Protein AF-A0A1H0V931-F1 (afdb_monomer_lite)

Structure (mmCIF, N/CA/C/O backbone):
data_AF-A0A1H0V931-F1
#
_entry.id   AF-A0A1H0V931-F1
#
loop_
_atom_site.group_PDB
_atom_site.id
_atom_site.type_symbol
_atom_site.label_atom_id
_atom_site.label_alt_id
_atom_site.label_comp_id
_atom_site.label_asym_id
_atom_site.label_entity_id
_atom_site.label_seq_id
_atom_site.pdbx_PDB_ins_code
_atom_site.Cartn_x
_atom_site.Cartn_y
_atom_site.Cartn_z
_atom_site.occupancy
_atom_site.B_iso_or_equiv
_atom_site.auth_seq_id
_atom_site.auth_comp_id
_atom_site.auth_asym_id
_atom_site.auth_atom_id
_atom_site.pdbx_PDB_model_num
ATOM 1 N N . GLN A 1 1 ? -26.414 10.121 5.333 1.00 57.66 1 GLN A N 1
ATOM 2 C CA . GLN A 1 1 ? -27.422 9.254 4.691 1.00 57.66 1 GLN A CA 1
ATOM 3 C C . GLN A 1 1 ? -26.921 8.561 3.426 1.00 57.66 1 GLN A C 1
ATOM 5 O O . GLN A 1 1 ? -27.103 7.358 3.338 1.00 57.66 1 GLN A O 1
ATOM 10 N N . PHE A 1 2 ? -26.209 9.238 2.511 1.00 63.47 2 PHE A N 1
ATOM 11 C CA . PHE A 1 2 ? -25.722 8.637 1.252 1.00 63.47 2 PHE A CA 1
ATOM 12 C C . PHE A 1 2 ? -25.040 7.259 1.392 1.00 63.47 2 PHE A C 1
ATOM 14 O O . PHE A 1 2 ? -25.388 6.331 0.671 1.00 63.47 2 PHE A O 1
ATOM 21 N N . ILE A 1 3 ? -24.127 7.101 2.358 1.00 61.88 3 ILE A N 1
ATOM 22 C CA . ILE A 1 3 ? -23.371 5.850 2.558 1.00 61.88 3 ILE A CA 1
ATOM 23 C C . ILE A 1 3 ? -24.271 4.671 2.961 1.00 61.88 3 ILE A C 1
ATOM 25 O O . ILE A 1 3 ? -24.091 3.564 2.465 1.00 61.88 3 ILE A O 1
ATOM 29 N N . THR A 1 4 ? -25.258 4.899 3.822 1.00 66.75 4 THR A N 1
ATOM 30 C CA . THR A 1 4 ? -26.112 3.821 4.340 1.00 66.75 4 THR A CA 1
ATOM 31 C C . THR A 1 4 ? -27.254 3.493 3.387 1.00 66.75 4 THR A C 1
ATOM 33 O O . THR A 1 4 ? -27.574 2.327 3.199 1.00 66.75 4 THR A O 1
ATOM 36 N N . GLU A 1 5 ? -27.834 4.508 2.747 1.00 69.12 5 GLU A N 1
ATOM 37 C CA . GLU A 1 5 ? -29.047 4.348 1.937 1.00 69.12 5 GLU A CA 1
ATOM 38 C C . GLU A 1 5 ? -28.761 4.071 0.458 1.00 69.12 5 GLU A C 1
ATOM 40 O O . GLU A 1 5 ? -29.466 3.275 -0.147 1.00 69.12 5 GLU A O 1
ATOM 45 N N . ASN A 1 6 ? -27.726 4.680 -0.132 1.00 71.38 6 ASN A N 1
ATOM 46 C CA . ASN A 1 6 ? -27.446 4.517 -1.567 1.00 71.38 6 ASN A CA 1
ATOM 47 C C . ASN A 1 6 ? -26.373 3.463 -1.855 1.00 71.38 6 ASN A C 1
ATOM 49 O O . ASN A 1 6 ? -26.396 2.838 -2.908 1.00 71.38 6 ASN A O 1
ATOM 53 N N . LEU A 1 7 ? -25.427 3.265 -0.933 1.00 76.94 7 LEU A N 1
ATOM 54 C CA . LEU A 1 7 ? -24.326 2.309 -1.102 1.00 76.94 7 LEU A CA 1
ATOM 55 C C . LEU A 1 7 ? -24.535 1.008 -0.311 1.00 76.94 7 LEU A C 1
ATOM 57 O O . LEU A 1 7 ? -23.702 0.110 -0.400 1.00 76.94 7 LEU A O 1
ATOM 61 N N . GLY A 1 8 ? -25.616 0.906 0.476 1.00 82.94 8 GLY A N 1
ATOM 62 C CA . GLY A 1 8 ? -25.904 -0.264 1.315 1.00 82.94 8 GLY A CA 1
ATOM 63 C C . GLY A 1 8 ? -24.824 -0.551 2.364 1.00 82.94 8 GLY A C 1
ATOM 64 O O . GLY A 1 8 ? -24.672 -1.691 2.798 1.00 82.94 8 GLY A O 1
ATOM 65 N N . ALA A 1 9 ? -24.036 0.459 2.744 1.00 74.19 9 ALA A N 1
ATOM 66 C CA . ALA A 1 9 ? -22.872 0.285 3.599 1.00 74.19 9 ALA A CA 1
ATOM 67 C C . ALA A 1 9 ? -23.155 0.728 5.041 1.00 74.19 9 ALA A C 1
ATOM 69 O O . ALA A 1 9 ? -23.614 1.842 5.312 1.00 74.19 9 ALA A O 1
ATOM 70 N N . THR A 1 10 ? -22.813 -0.135 5.995 1.00 75.88 10 THR A N 1
ATOM 71 C CA . THR A 1 10 ? -22.913 0.171 7.426 1.00 75.88 10 THR A CA 1
ATOM 72 C C . THR A 1 10 ? -21.662 0.908 7.884 1.00 75.88 10 THR A C 1
ATOM 74 O O . THR A 1 10 ? -20.555 0.377 7.808 1.00 75.88 10 THR A O 1
ATOM 77 N N . LEU A 1 11 ? -21.829 2.135 8.385 1.00 71.75 11 LEU A N 1
ATOM 78 C CA . LEU A 1 11 ? -20.720 2.906 8.937 1.00 71.75 11 LEU A CA 1
ATOM 79 C C . LEU A 1 11 ? -20.384 2.386 10.338 1.00 71.75 11 LEU A C 1
ATOM 81 O O . LEU A 1 11 ? -21.169 2.543 11.273 1.00 71.75 11 LEU A O 1
ATOM 85 N N . ILE A 1 12 ? -19.208 1.784 10.479 1.00 75.69 12 ILE A N 1
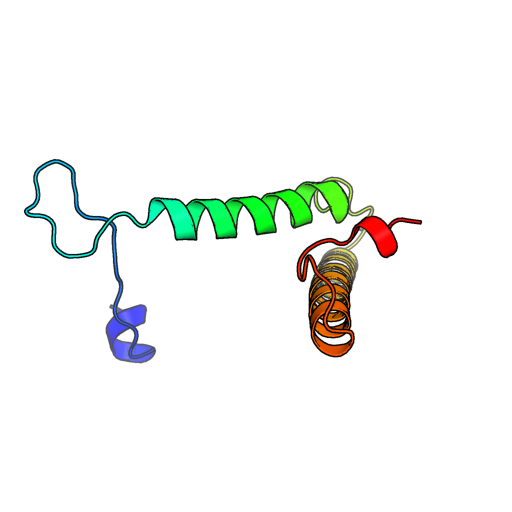ATOM 86 C CA . ILE A 1 12 ? -18.700 1.301 11.762 1.00 75.69 12 ILE A CA 1
ATOM 87 C C . ILE A 1 12 ? -17.705 2.329 12.302 1.00 75.69 12 ILE A C 1
ATOM 89 O O . ILE A 1 12 ? -16.841 2.807 11.567 1.00 75.69 12 ILE A O 1
ATOM 93 N N . ARG A 1 13 ? -17.832 2.680 13.585 1.00 76.69 13 ARG A N 1
ATOM 94 C CA . ARG A 1 13 ? -16.916 3.597 14.271 1.00 76.69 13 ARG A CA 1
ATOM 95 C C . ARG A 1 13 ? -16.325 2.942 15.524 1.00 76.69 13 ARG A C 1
ATOM 97 O O . ARG A 1 13 ? -16.983 2.078 16.102 1.00 76.69 13 ARG A O 1
ATOM 104 N N . PRO A 1 14 ? -15.137 3.378 15.974 1.00 71.44 14 PRO A N 1
ATOM 105 C CA . PRO A 1 14 ? -14.613 2.982 17.272 1.00 71.44 14 PRO A CA 1
ATOM 106 C C . PRO A 1 14 ? -15.556 3.387 18.402 1.00 71.44 14 PRO A C 1
ATOM 108 O O . PRO A 1 14 ? -16.155 4.466 18.361 1.00 71.44 14 PRO A O 1
ATOM 111 N N . ASP A 1 15 ? -15.647 2.527 19.414 1.00 76.44 15 ASP A N 1
ATOM 112 C CA . ASP A 1 15 ? -16.402 2.826 20.627 1.00 76.44 15 ASP A CA 1
ATOM 113 C C . ASP A 1 15 ? -15.775 4.035 21.334 1.00 76.44 15 ASP A C 1
ATOM 115 O O . ASP A 1 15 ? -14.549 4.131 21.479 1.00 76.44 15 ASP A O 1
ATOM 119 N N . ARG A 1 16 ? -16.608 4.983 21.770 1.00 70.06 16 ARG A N 1
ATOM 120 C CA . ARG A 1 16 ? -16.133 6.122 22.561 1.00 70.06 16 ARG A CA 1
ATOM 121 C C . ARG A 1 16 ? -15.701 5.633 23.949 1.00 70.06 16 ARG A C 1
ATOM 123 O O . ARG A 1 16 ? -16.244 4.661 24.459 1.00 70.06 16 ARG A O 1
ATOM 130 N N . LYS A 1 17 ? -14.761 6.337 24.594 1.00 71.69 17 LYS A N 1
ATOM 131 C CA . LYS A 1 17 ? -14.252 5.999 25.944 1.00 71.69 17 LYS A CA 1
ATOM 132 C C . LYS A 1 17 ? -15.368 5.816 26.990 1.00 71.69 17 LYS A C 1
ATOM 134 O O . LYS A 1 17 ? -15.197 5.058 27.938 1.00 71.69 17 LYS A O 1
ATOM 139 N N . ASP A 1 18 ? -16.494 6.493 26.780 1.00 80.25 18 ASP A N 1
ATOM 140 C CA . ASP A 1 18 ? -17.646 6.562 27.681 1.00 80.25 18 ASP A CA 1
ATOM 141 C C . ASP A 1 18 ? -18.783 5.597 27.256 1.00 80.25 18 ASP A C 1
ATOM 143 O O . ASP A 1 18 ? -19.831 5.547 27.896 1.00 80.25 18 ASP A O 1
ATOM 147 N N . GLU A 1 19 ? -18.603 4.840 26.165 1.00 78.75 19 GLU A N 1
ATOM 148 C CA . GLU A 1 19 ? -19.579 3.889 25.619 1.00 78.75 19 GLU A CA 1
ATOM 149 C C . GLU A 1 19 ? -19.249 2.443 26.018 1.00 78.75 19 GLU A C 1
ATOM 151 O O . GLU A 1 19 ? -18.095 2.053 26.202 1.00 78.75 19 GLU A O 1
ATOM 156 N N . LYS A 1 20 ? -20.288 1.608 26.130 1.00 74.12 20 LYS A N 1
ATOM 157 C CA . LYS A 1 20 ? -20.125 0.175 26.389 1.00 74.12 20 LYS A CA 1
ATOM 158 C C . LYS A 1 20 ? -19.473 -0.486 25.170 1.00 74.12 20 LYS A C 1
ATOM 160 O O . LYS A 1 20 ? -19.983 -0.349 24.062 1.00 74.12 20 LYS A O 1
ATOM 165 N N . HIS A 1 21 ? -18.38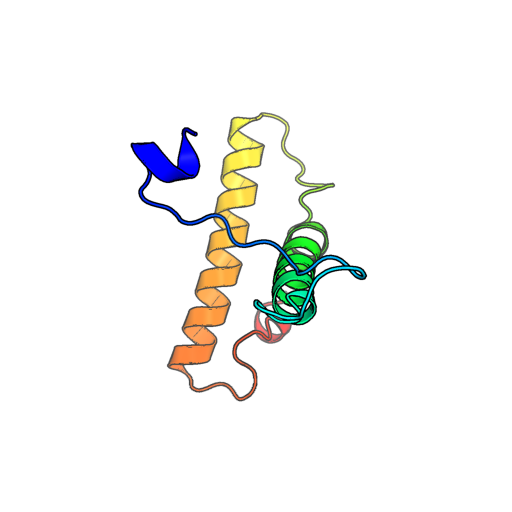3 -1.218 25.391 1.00 69.38 21 HIS A N 1
ATOM 166 C CA . HIS A 1 21 ? -17.597 -1.844 24.327 1.00 69.38 21 HIS A CA 1
ATOM 167 C C . HIS A 1 21 ? -18.461 -2.770 23.454 1.00 69.38 21 HIS A C 1
ATOM 169 O O . HIS A 1 21 ? -19.090 -3.698 23.970 1.00 69.38 21 HIS A O 1
ATOM 175 N N . ARG A 1 22 ? -18.518 -2.501 22.146 1.00 68.69 22 ARG A N 1
ATOM 176 C CA . ARG A 1 22 ? -19.412 -3.169 21.190 1.00 68.69 22 ARG A CA 1
ATOM 177 C C . ARG A 1 22 ? -18.714 -3.539 19.885 1.00 68.69 22 ARG A C 1
ATOM 179 O O . ARG A 1 22 ? -19.018 -4.596 19.340 1.00 68.69 22 ARG A O 1
ATOM 186 N N . PHE A 1 23 ? -17.791 -2.710 19.399 1.00 65.94 23 PHE A N 1
ATOM 187 C CA . PHE A 1 23 ? -17.132 -2.902 18.102 1.00 65.94 23 PHE A CA 1
ATOM 188 C C . PHE A 1 23 ? -15.622 -3.147 18.187 1.00 65.94 23 PHE A C 1
ATOM 190 O O . PHE A 1 23 ? -15.011 -3.490 17.175 1.00 65.94 23 PHE A O 1
ATOM 197 N N . GLY A 1 24 ? -15.013 -3.049 19.372 1.00 69.06 24 GLY A N 1
ATOM 198 C CA . GLY A 1 24 ? -13.600 -3.394 19.536 1.00 69.06 24 GLY A CA 1
ATOM 199 C C . GLY A 1 24 ? -12.631 -2.244 19.245 1.00 69.06 24 GLY A C 1
ATOM 200 O O . GLY A 1 24 ? -13.017 -1.113 18.944 1.00 69.06 24 GLY A O 1
ATOM 201 N N . ASN A 1 25 ? -11.330 -2.536 19.343 1.00 68.06 25 ASN A N 1
ATOM 202 C CA . ASN A 1 25 ? -10.264 -1.588 19.022 1.00 68.06 25 ASN A CA 1
ATOM 203 C C . ASN A 1 25 ? -9.907 -1.642 17.524 1.00 68.06 25 ASN A C 1
ATOM 205 O O . ASN A 1 25 ? -9.223 -2.558 17.071 1.00 68.06 25 ASN A O 1
ATOM 209 N N . PHE A 1 26 ? -10.295 -0.613 16.767 1.00 70.94 26 PHE A N 1
ATOM 210 C CA . PHE A 1 2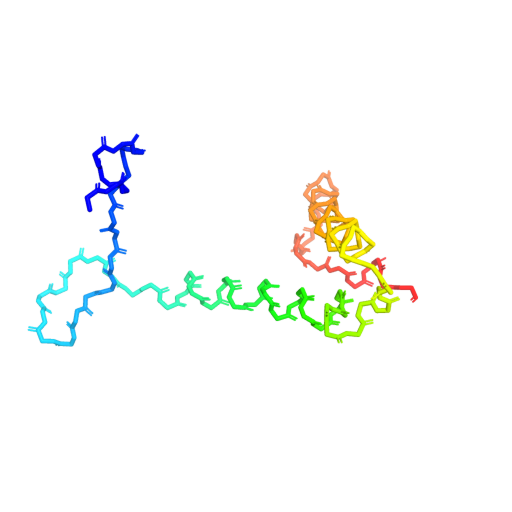6 ? -9.916 -0.444 15.353 1.00 70.94 26 PHE A CA 1
ATOM 211 C C . PHE A 1 26 ? -8.456 -0.024 15.139 1.00 70.94 26 PHE A C 1
ATOM 213 O O . PHE A 1 26 ? -8.021 0.118 13.996 1.00 70.94 26 PHE A O 1
ATOM 220 N N . GLY A 1 27 ? -7.690 0.172 16.214 1.00 71.56 27 GLY A N 1
ATOM 221 C CA . GLY A 1 27 ? -6.303 0.623 16.177 1.00 71.56 27 GLY A CA 1
ATOM 222 C C . GLY A 1 27 ? -5.422 -0.212 15.252 1.00 71.56 27 GLY A C 1
ATOM 223 O O . GLY A 1 27 ? -4.679 0.361 14.469 1.00 71.56 27 GLY 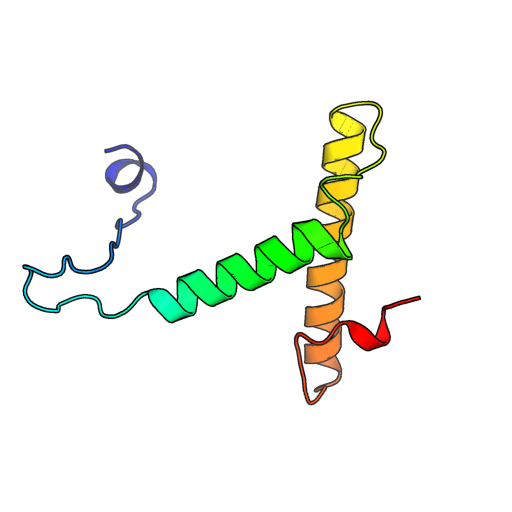A O 1
ATOM 224 N N . GLY A 1 28 ? -5.565 -1.542 15.243 1.00 73.19 28 GLY A N 1
ATOM 225 C CA . GLY A 1 28 ? -4.772 -2.410 14.360 1.00 73.19 28 GLY A CA 1
ATOM 226 C C . GLY A 1 28 ? -5.056 -2.202 12.867 1.00 73.19 28 GLY A C 1
ATOM 227 O O . GLY A 1 28 ? -4.130 -2.151 12.060 1.00 73.19 28 GLY A O 1
ATOM 228 N N . ILE A 1 29 ? -6.326 -2.018 12.493 1.00 68.94 29 ILE A N 1
ATOM 229 C CA . ILE A 1 29 ? -6.727 -1.735 11.104 1.00 68.94 29 ILE A CA 1
ATOM 230 C C . ILE A 1 29 ? -6.247 -0.343 10.699 1.00 68.94 29 ILE A C 1
ATOM 232 O O . ILE A 1 29 ? -5.688 -0.169 9.619 1.00 68.94 29 ILE A O 1
ATOM 236 N N . ARG A 1 30 ? -6.419 0.639 11.588 1.00 70.12 30 ARG A N 1
ATOM 237 C CA . ARG A 1 30 ? -5.934 2.002 11.380 1.00 70.12 30 ARG A CA 1
ATOM 238 C C . ARG A 1 30 ? -4.422 2.025 11.170 1.00 70.12 30 ARG A C 1
ATOM 240 O O . ARG A 1 30 ? -3.968 2.616 10.201 1.00 70.12 30 ARG A O 1
ATOM 247 N N . GLN A 1 31 ? -3.666 1.333 12.014 1.00 74.06 31 GLN A N 1
ATOM 248 C CA . GLN A 1 31 ? -2.212 1.256 11.920 1.00 74.06 31 GLN A CA 1
ATOM 249 C C . GLN A 1 31 ? -1.760 0.553 10.639 1.00 74.06 31 GLN A C 1
ATOM 251 O O . GLN A 1 31 ? -0.776 0.949 10.021 1.00 74.06 31 GLN A O 1
ATOM 256 N N . TRP A 1 32 ? -2.497 -0.471 10.203 1.00 70.44 32 TRP A N 1
ATOM 257 C CA . TRP A 1 32 ? -2.225 -1.123 8.930 1.00 70.44 32 TRP A CA 1
ATOM 258 C C . TRP A 1 32 ? -2.465 -0.181 7.740 1.00 70.44 32 TRP A C 1
ATOM 260 O O . TRP A 1 32 ? -1.621 -0.104 6.849 1.00 70.44 32 TRP A O 1
ATOM 270 N N . ILE A 1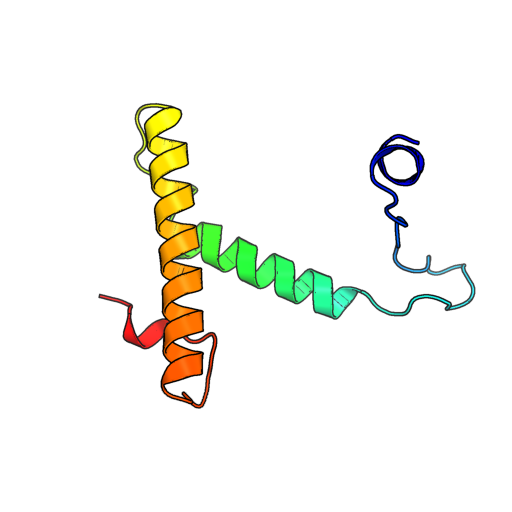 33 ? -3.565 0.577 7.748 1.00 65.69 33 ILE A N 1
ATOM 271 C CA . ILE A 1 33 ? -3.860 1.596 6.730 1.00 65.69 33 ILE A CA 1
ATOM 272 C C . ILE A 1 33 ? -2.795 2.700 6.743 1.00 65.69 33 ILE A C 1
ATOM 274 O O . ILE A 1 33 ? -2.276 3.054 5.687 1.00 65.69 33 ILE A O 1
ATOM 278 N N . GLU A 1 34 ? -2.429 3.210 7.919 1.00 73.06 34 GLU A N 1
ATOM 279 C CA . GLU A 1 34 ? -1.375 4.216 8.086 1.00 73.06 34 GLU A CA 1
ATOM 280 C C . GLU A 1 34 ? -0.027 3.699 7.569 1.00 73.06 34 GLU A C 1
ATOM 282 O O . GLU A 1 34 ? 0.628 4.411 6.822 1.00 73.06 34 GLU A O 1
ATOM 287 N N . SER A 1 35 ? 0.345 2.444 7.845 1.00 74.19 35 SER A N 1
ATOM 288 C CA . SER A 1 35 ? 1.569 1.818 7.319 1.00 74.19 35 SER A CA 1
ATOM 289 C C . SER A 1 35 ? 1.572 1.697 5.792 1.00 74.19 35 SER A C 1
ATOM 291 O O . SER A 1 35 ? 2.609 1.911 5.159 1.00 74.19 35 SER A O 1
ATOM 293 N N . VAL A 1 36 ? 0.421 1.393 5.181 1.00 69.75 36 VAL A N 1
ATOM 294 C CA . VAL A 1 36 ? 0.282 1.420 3.719 1.00 69.75 36 VAL A CA 1
ATOM 295 C C . VAL A 1 36 ? 0.473 2.849 3.220 1.00 69.75 36 VAL A C 1
ATOM 297 O O . VAL A 1 36 ? 1.343 3.073 2.388 1.00 69.75 36 VAL A O 1
ATOM 300 N N . PHE A 1 37 ? -0.261 3.827 3.755 1.00 65.12 37 PHE A N 1
ATOM 301 C CA . PHE A 1 37 ? -0.142 5.230 3.343 1.00 65.12 37 PHE A CA 1
ATOM 302 C C . PHE A 1 37 ? 1.257 5.814 3.545 1.00 65.12 37 PHE A C 1
ATOM 304 O O . PHE A 1 37 ? 1.699 6.600 2.712 1.00 65.12 37 PHE A O 1
ATOM 311 N N . ASP A 1 38 ? 1.958 5.426 4.603 1.00 70.19 38 ASP A N 1
ATOM 312 C CA . ASP A 1 38 ? 3.327 5.855 4.879 1.00 70.19 38 ASP A CA 1
ATOM 313 C C . ASP A 1 38 ? 4.303 5.286 3.837 1.00 70.19 38 ASP A C 1
ATOM 315 O O . ASP A 1 38 ? 5.100 6.018 3.254 1.00 70.19 38 ASP A O 1
ATOM 319 N N . THR A 1 39 ? 4.127 4.013 3.465 1.00 65.19 39 THR A N 1
ATOM 320 C CA . THR A 1 39 ? 4.848 3.383 2.344 1.00 65.19 39 THR A CA 1
ATOM 321 C C . THR A 1 39 ? 4.566 4.110 1.021 1.00 65.19 39 THR A C 1
ATOM 323 O O . THR A 1 39 ? 5.479 4.373 0.238 1.00 65.19 39 THR A O 1
ATOM 326 N N . LEU A 1 40 ? 3.309 4.502 0.777 1.00 65.31 40 LEU A N 1
ATOM 327 C CA . LEU A 1 40 ? 2.926 5.265 -0.415 1.00 65.31 40 LEU A CA 1
ATOM 328 C C . LEU A 1 40 ? 3.522 6.685 -0.422 1.00 65.31 40 LEU A C 1
ATOM 330 O O . LEU A 1 40 ? 3.880 7.207 -1.471 1.00 65.31 40 LEU A O 1
ATOM 334 N N . LYS A 1 41 ? 3.622 7.361 0.720 1.00 66.19 41 LYS A N 1
ATOM 335 C CA . LYS A 1 41 ? 4.199 8.712 0.765 1.00 66.19 41 LYS A CA 1
ATOM 336 C C . LYS A 1 41 ? 5.721 8.677 0.646 1.00 66.19 41 LYS A C 1
ATOM 338 O O . LYS A 1 41 ? 6.265 9.427 -0.163 1.00 66.19 41 LYS A O 1
ATOM 343 N N . GLY A 1 42 ? 6.367 7.769 1.379 1.00 67.19 42 GLY A N 1
ATOM 344 C CA . GLY A 1 42 ? 7.816 7.575 1.403 1.00 67.19 42 GLY A CA 1
ATOM 345 C C . GLY A 1 42 ? 8.356 6.893 0.145 1.00 67.19 42 GLY A C 1
ATOM 346 O O . GLY A 1 42 ? 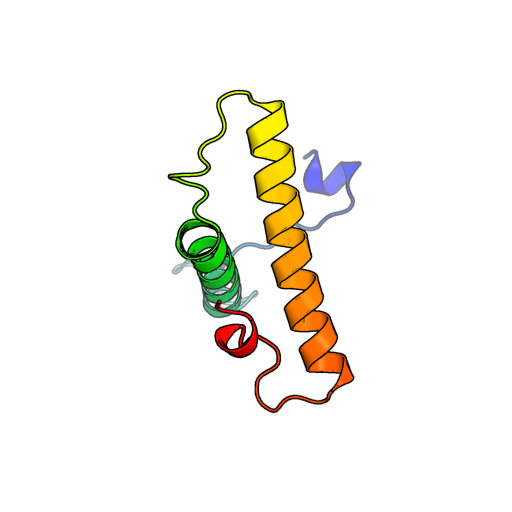8.877 7.564 -0.745 1.00 67.19 42 GLY A O 1
ATOM 347 N N . GLN A 1 43 ? 8.211 5.564 0.042 1.00 59.53 43 GLN A N 1
ATOM 348 C CA . GLN A 1 43 ? 8.791 4.769 -1.057 1.00 59.53 43 GLN A CA 1
ATOM 349 C C . GLN A 1 43 ? 8.267 5.182 -2.433 1.00 59.53 43 GLN A C 1
ATOM 351 O O . GLN A 1 43 ? 8.993 5.134 -3.421 1.00 59.53 43 GLN A O 1
ATOM 356 N N . LEU A 1 44 ? 7.004 5.603 -2.513 1.00 57.53 44 LEU A N 1
ATOM 357 C CA . LEU A 1 44 ? 6.386 5.988 -3.782 1.00 57.53 44 LEU A CA 1
ATOM 358 C C . LEU A 1 44 ? 6.470 7.499 -4.050 1.00 57.53 44 LEU A C 1
ATOM 360 O O . LEU A 1 44 ? 5.975 7.974 -5.077 1.00 57.53 44 LEU A O 1
ATOM 364 N N . THR A 1 45 ? 7.156 8.225 -3.161 1.00 62.41 45 THR A N 1
ATOM 365 C CA . THR A 1 45 ? 7.557 9.628 -3.302 1.00 62.41 45 THR A CA 1
ATOM 366 C C . THR A 1 45 ? 6.416 10.507 -3.797 1.00 62.41 45 THR A C 1
ATOM 368 O O . THR A 1 45 ? 6.582 11.337 -4.689 1.00 62.41 45 THR A O 1
ATOM 371 N N . LEU A 1 46 ? 5.215 10.307 -3.252 1.00 61.44 46 LEU A N 1
ATOM 372 C CA . LEU A 1 46 ? 4.045 11.081 -3.659 1.00 61.44 46 LEU A CA 1
ATOM 373 C C . LEU A 1 46 ? 4.216 12.568 -3.345 1.00 61.44 46 LEU A C 1
ATOM 375 O O . LEU A 1 46 ? 3.634 13.392 -4.029 1.00 61.44 46 LEU A O 1
ATOM 379 N N . GLU A 1 47 ? 5.058 12.923 -2.380 1.00 61.62 47 GLU A N 1
ATOM 380 C CA . GLU A 1 47 ? 5.380 14.318 -2.064 1.00 61.62 47 GLU A CA 1
ATOM 381 C C . GLU A 1 47 ? 6.432 14.915 -3.013 1.00 61.62 47 GLU A C 1
ATOM 383 O O . GLU A 1 47 ? 6.466 16.124 -3.220 1.00 61.62 47 GLU A O 1
ATOM 388 N N . GLN A 1 48 ? 7.241 14.075 -3.670 1.00 64.31 48 GLN A N 1
ATOM 389 C CA . GLN A 1 48 ? 8.206 14.483 -4.701 1.00 64.31 48 GLN A CA 1
ATOM 390 C C . GLN A 1 48 ? 7.894 13.767 -6.020 1.00 64.31 48 GLN A C 1
ATOM 392 O O . GLN A 1 48 ? 8.774 13.284 -6.731 1.00 64.31 48 GLN A O 1
ATOM 397 N N . HIS A 1 49 ? 6.606 13.695 -6.373 1.00 65.56 49 HIS A N 1
ATOM 398 C CA . HIS A 1 49 ? 6.125 12.911 -7.513 1.00 65.56 49 HIS A CA 1
ATOM 399 C C . HIS A 1 49 ? 6.691 13.398 -8.867 1.00 65.56 49 HIS A C 1
ATOM 401 O O . HIS A 1 49 ? 6.495 12.729 -9.884 1.00 65.56 49 HIS A O 1
ATOM 407 N N . GLY A 1 50 ? 7.351 14.567 -8.911 1.00 66.88 50 GLY A N 1
ATOM 408 C CA . GLY A 1 50 ? 8.027 15.120 -10.098 1.00 66.88 50 GLY A CA 1
ATOM 409 C C . GLY A 1 50 ? 7.079 15.416 -11.266 1.00 66.88 50 GLY A C 1
ATOM 410 O O . GLY A 1 50 ? 7.482 15.535 -12.423 1.00 66.88 50 GLY A O 1
ATOM 411 N N . GLY A 1 51 ? 5.785 15.476 -10.970 1.00 69.44 51 GLY A N 1
ATOM 412 C CA . GLY A 1 51 ? 4.707 15.573 -11.942 1.00 69.44 51 GLY A CA 1
ATOM 413 C C . GLY A 1 51 ? 4.429 17.030 -12.247 1.00 69.44 51 GLY A C 1
ATOM 414 O O . GLY A 1 51 ? 4.008 17.768 -11.368 1.00 69.44 51 GLY A O 1
ATOM 415 N N . ARG A 1 52 ? 4.659 17.432 -13.496 1.00 74.75 52 ARG A N 1
ATOM 416 C CA . ARG A 1 52 ? 4.422 18.804 -13.968 1.00 74.75 52 ARG A CA 1
ATOM 417 C C . ARG A 1 52 ? 2.972 19.049 -14.419 1.00 74.75 52 ARG A C 1
ATOM 419 O O . ARG A 1 52 ? 2.629 20.172 -14.760 1.00 74.75 52 ARG A O 1
ATOM 426 N N . THR A 1 53 ? 2.131 18.007 -14.429 1.00 81.75 53 THR A N 1
ATOM 427 C CA . THR A 1 53 ? 0.708 18.048 -14.816 1.00 81.75 53 THR A CA 1
ATOM 428 C C . THR A 1 53 ? -0.120 17.087 -13.957 1.00 81.75 53 THR A C 1
ATOM 430 O O . THR A 1 53 ? 0.384 16.032 -13.567 1.00 81.75 53 THR A O 1
ATOM 433 N N . LEU A 1 54 ? -1.400 17.405 -13.711 1.00 77.25 54 LEU A N 1
ATOM 434 C CA . LEU A 1 54 ? -2.327 16.573 -12.920 1.00 77.25 54 LEU A CA 1
ATOM 435 C C . LEU A 1 54 ? -2.426 15.133 -13.445 1.00 77.25 54 LEU A C 1
ATOM 437 O O . LEU A 1 54 ? -2.265 14.185 -12.683 1.00 77.25 54 LEU A O 1
ATOM 441 N N . ALA A 1 55 ? -2.599 14.958 -14.759 1.00 82.00 55 ALA A N 1
ATOM 442 C CA . ALA A 1 55 ? -2.621 13.637 -15.392 1.00 82.00 55 ALA A CA 1
ATOM 443 C C . ALA A 1 55 ? -1.327 12.845 -15.131 1.00 82.00 55 ALA A C 1
ATOM 445 O O . ALA A 1 55 ? -1.365 11.653 -14.828 1.00 82.00 55 ALA A O 1
ATOM 446 N N . GLY A 1 56 ? -0.175 13.522 -15.176 1.00 77.75 56 GLY A N 1
ATOM 447 C CA . GLY A 1 56 ? 1.115 12.918 -14.866 1.00 77.75 56 GLY A CA 1
ATOM 448 C C . GLY A 1 56 ? 1.270 12.532 -13.394 1.00 77.75 56 GLY A C 1
ATOM 449 O O . GLY A 1 56 ? 2.013 11.596 -13.097 1.00 77.75 56 GLY A O 1
ATOM 450 N N . VAL A 1 57 ? 0.602 13.226 -12.471 1.00 79.06 57 VAL A N 1
ATOM 451 C CA . VAL A 1 57 ? 0.541 12.825 -11.059 1.00 79.06 57 VAL A CA 1
ATOM 452 C C . VAL A 1 57 ? -0.294 11.558 -10.922 1.00 79.06 57 VAL A C 1
ATOM 454 O O . VAL A 1 57 ? 0.211 10.570 -10.396 1.00 79.06 57 VAL A O 1
ATOM 457 N N . TYR A 1 58 ? -1.511 11.536 -11.478 1.00 80.38 58 TYR A N 1
ATOM 458 C CA . TYR A 1 58 ? -2.392 10.364 -11.420 1.00 80.38 58 TYR A CA 1
ATOM 459 C C . TYR A 1 58 ? -1.737 9.103 -11.982 1.00 80.38 58 TYR A C 1
ATOM 461 O O . TYR A 1 58 ? -1.734 8.073 -11.313 1.00 80.38 58 TYR A O 1
ATOM 469 N N . ALA A 1 59 ? -1.122 9.190 -13.164 1.00 81.44 59 ALA A N 1
ATOM 470 C CA . ALA A 1 59 ? -0.449 8.051 -13.784 1.00 81.44 59 ALA A CA 1
ATOM 471 C C . ALA A 1 59 ? 0.680 7.495 -12.899 1.00 81.44 59 ALA A C 1
ATOM 473 O O . ALA A 1 59 ? 0.815 6.285 -12.731 1.00 81.44 59 ALA A O 1
ATOM 474 N N . ARG A 1 60 ? 1.462 8.384 -12.278 1.00 76.19 60 ARG A N 1
ATOM 475 C CA . ARG A 1 60 ? 2.568 8.017 -11.388 1.00 76.19 60 ARG A CA 1
ATOM 476 C C . ARG A 1 60 ? 2.096 7.439 -10.057 1.00 76.19 60 ARG A C 1
ATOM 478 O O . ARG A 1 60 ? 2.749 6.539 -9.544 1.00 76.19 60 ARG A O 1
ATOM 485 N N . VAL A 1 61 ? 0.996 7.939 -9.495 1.00 76.75 61 VAL A N 1
ATOM 486 C CA . VAL A 1 61 ? 0.379 7.367 -8.286 1.00 76.75 61 VAL A CA 1
ATOM 487 C C . VAL A 1 61 ? -0.166 5.974 -8.592 1.00 76.75 61 VAL A C 1
ATOM 489 O O . VAL A 1 61 ? 0.131 5.023 -7.873 1.00 76.75 61 VAL A O 1
ATOM 492 N N . ALA A 1 62 ? -0.913 5.838 -9.690 1.00 81.31 62 ALA A N 1
ATOM 493 C CA . ALA A 1 62 ? -1.516 4.578 -10.101 1.00 81.31 62 ALA A CA 1
ATOM 494 C C . ALA A 1 62 ? -0.455 3.504 -10.377 1.00 81.31 62 ALA A C 1
ATOM 496 O O . ALA A 1 62 ? -0.537 2.418 -9.813 1.00 81.31 62 ALA A O 1
ATOM 497 N N . ALA A 1 63 ? 0.578 3.812 -11.170 1.00 80.56 63 ALA A N 1
ATOM 498 C CA . ALA A 1 63 ? 1.657 2.868 -11.481 1.00 80.56 63 ALA A CA 1
ATOM 499 C C . ALA A 1 63 ? 2.352 2.336 -10.219 1.00 80.56 63 ALA A C 1
ATOM 501 O O . ALA A 1 63 ? 2.666 1.154 -10.113 1.00 80.56 63 ALA A O 1
ATOM 502 N N . ARG A 1 64 ? 2.541 3.208 -9.231 1.00 77.31 64 ARG A N 1
ATOM 503 C CA . ARG A 1 64 ? 3.173 2.887 -7.955 1.00 77.31 64 ARG A CA 1
ATOM 504 C C . ARG A 1 64 ? 2.290 2.012 -7.059 1.00 77.31 64 ARG A C 1
ATOM 506 O O . ARG A 1 64 ? 2.776 1.037 -6.490 1.00 77.31 64 ARG A O 1
ATOM 513 N N . LEU A 1 65 ? 0.987 2.290 -7.006 1.00 78.69 65 LEU A N 1
ATOM 514 C CA . LEU A 1 65 ? 0.008 1.409 -6.357 1.00 78.69 65 LEU A CA 1
ATOM 515 C C . LEU A 1 65 ? -0.043 0.025 -7.018 1.00 78.69 65 LEU A C 1
ATOM 517 O O . LEU A 1 65 ? -0.071 -0.988 -6.319 1.00 78.69 65 LEU A O 1
ATOM 521 N N . PHE A 1 66 ? -0.010 -0.028 -8.352 1.00 82.69 66 PHE A N 1
ATOM 522 C CA . PHE A 1 66 ? 0.034 -1.287 -9.094 1.00 82.69 66 PHE A CA 1
ATOM 523 C C . PHE A 1 66 ? 1.321 -2.070 -8.830 1.00 82.69 66 PHE A C 1
ATOM 525 O O . PHE A 1 66 ? 1.247 -3.277 -8.625 1.00 82.69 66 PHE A O 1
ATOM 532 N N . ALA A 1 67 ? 2.476 -1.404 -8.766 1.00 81.50 67 ALA A N 1
ATOM 533 C CA . ALA A 1 67 ? 3.747 -2.048 -8.440 1.00 81.50 67 ALA A CA 1
ATOM 534 C C . ALA A 1 67 ? 3.730 -2.680 -7.036 1.00 81.50 67 ALA A C 1
ATOM 536 O O . ALA A 1 67 ? 4.115 -3.838 -6.881 1.00 81.50 67 ALA A O 1
ATOM 537 N N . LEU A 1 68 ? 3.201 -1.970 -6.029 1.00 78.88 68 LEU A N 1
ATOM 538 C CA . LEU A 1 68 ? 3.009 -2.509 -4.677 1.00 78.88 68 LEU A CA 1
ATOM 539 C C . LEU A 1 68 ? 2.103 -3.750 -4.686 1.00 78.88 68 LEU A C 1
ATOM 541 O O . LEU A 1 68 ? 2.445 -4.778 -4.100 1.00 78.88 68 LEU A O 1
ATOM 545 N N . ALA A 1 69 ? 0.950 -3.661 -5.355 1.00 83.25 69 ALA A N 1
ATOM 546 C CA . ALA A 1 69 ? 0.006 -4.770 -5.444 1.00 83.25 69 ALA A CA 1
ATOM 547 C C . ALA A 1 69 ? 0.619 -5.986 -6.159 1.00 83.25 69 ALA A C 1
ATOM 549 O O . ALA A 1 69 ? 0.467 -7.112 -5.685 1.00 83.25 69 ALA A O 1
ATOM 550 N N . ALA A 1 70 ? 1.356 -5.759 -7.249 1.00 85.19 70 ALA A N 1
ATOM 551 C CA . ALA A 1 70 ? 2.041 -6.799 -8.006 1.00 85.19 70 ALA A CA 1
ATOM 552 C C . ALA A 1 70 ? 3.146 -7.479 -7.185 1.00 85.19 70 ALA A C 1
ATOM 554 O O . ALA A 1 70 ? 3.209 -8.705 -7.172 1.00 85.19 70 ALA A O 1
ATOM 555 N N . GLY A 1 71 ? 3.964 -6.717 -6.449 1.00 83.50 71 GLY A N 1
ATOM 556 C CA . GLY A 1 71 ? 5.010 -7.272 -5.581 1.00 83.50 71 GLY A CA 1
ATOM 557 C C . GLY A 1 71 ? 4.436 -8.122 -4.445 1.00 83.50 71 GLY A C 1
ATOM 558 O O . GLY A 1 71 ? 4.915 -9.225 -4.184 1.00 83.50 71 GLY A O 1
ATOM 559 N N . ILE A 1 72 ? 3.346 -7.668 -3.816 1.00 82.69 72 ILE A N 1
ATOM 560 C CA . ILE A 1 72 ? 2.635 -8.465 -2.806 1.00 82.69 72 ILE A CA 1
ATOM 561 C C . ILE A 1 72 ? 2.055 -9.736 -3.435 1.00 82.69 72 ILE A C 1
ATOM 563 O O . ILE A 1 72 ? 2.215 -10.820 -2.876 1.00 82.69 72 ILE A O 1
ATOM 567 N N . TRP A 1 73 ? 1.396 -9.627 -4.590 1.00 86.19 73 TRP A N 1
ATOM 568 C CA . TRP A 1 73 ? 0.822 -10.778 -5.288 1.00 86.19 73 TRP A CA 1
ATOM 569 C C . TRP A 1 73 ? 1.888 -11.802 -5.694 1.00 86.19 73 TRP A C 1
ATOM 571 O O . TRP A 1 73 ? 1.709 -12.998 -5.467 1.00 86.19 73 TRP A O 1
ATOM 581 N N . HIS A 1 74 ? 3.033 -11.344 -6.198 1.00 85.00 74 HIS A N 1
ATOM 582 C CA . HIS A 1 74 ? 4.160 -12.211 -6.525 1.00 85.00 74 HIS A CA 1
ATOM 583 C C . HIS A 1 74 ? 4.684 -12.942 -5.285 1.00 85.00 74 HIS A C 1
ATOM 585 O O . HIS A 1 74 ? 4.829 -14.162 -5.306 1.00 85.00 74 HIS A O 1
ATOM 591 N N . ASN A 1 75 ? 4.871 -12.229 -4.170 1.00 86.06 75 ASN A N 1
ATOM 592 C CA . ASN A 1 75 ? 5.295 -12.825 -2.902 1.00 86.06 75 ASN A CA 1
ATOM 593 C C . ASN A 1 75 ? 4.310 -13.887 -2.377 1.00 86.06 75 ASN A C 1
ATOM 595 O O . ASN A 1 75 ? 4.716 -14.835 -1.702 1.00 86.06 75 ASN A O 1
ATOM 599 N N . TRP A 1 76 ? 3.015 -13.729 -2.656 1.00 88.50 76 TRP A N 1
ATOM 600 C CA . TRP A 1 76 ? 2.015 -14.764 -2.396 1.00 88.50 76 TRP A CA 1
ATOM 601 C C . TRP A 1 76 ? 2.212 -15.984 -3.295 1.00 88.50 76 TRP A C 1
ATOM 603 O O . TRP A 1 76 ? 2.212 -17.102 -2.787 1.00 88.50 76 TRP A O 1
ATOM 613 N N . HIS A 1 77 ? 2.436 -15.778 -4.592 1.00 92.06 77 HIS A N 1
ATOM 614 C CA . HIS A 1 77 ? 2.593 -16.853 -5.572 1.00 92.06 77 HIS A CA 1
ATOM 615 C C . HIS A 1 77 ? 3.842 -17.721 -5.336 1.00 92.06 77 HIS A C 1
ATOM 617 O O . HIS A 1 77 ? 3.822 -18.916 -5.617 1.00 92.06 77 HIS A O 1
ATOM 623 N N . ILE A 1 78 ? 4.927 -17.141 -4.819 1.00 92.12 78 ILE A N 1
ATOM 624 C CA . ILE A 1 78 ? 6.178 -17.869 -4.521 1.00 92.12 78 ILE A CA 1
ATOM 625 C C . ILE A 1 78 ? 6.251 -18.390 -3.080 1.00 92.12 78 ILE A C 1
ATOM 627 O O . ILE A 1 78 ? 7.307 -18.809 -2.618 1.00 92.12 78 ILE A O 1
ATOM 631 N N . ASP A 1 79 ? 5.146 -18.285 -2.346 1.00 91.44 79 ASP A N 1
ATOM 632 C CA . ASP A 1 79 ? 5.051 -18.587 -0.924 1.00 91.44 79 ASP A CA 1
ATOM 633 C C . ASP A 1 79 ? 6.148 -17.933 -0.049 1.00 91.44 79 ASP A C 1
ATOM 635 O O . ASP A 1 79 ? 6.627 -18.494 0.932 1.00 91.44 79 ASP A O 1
ATOM 639 N N . ALA A 1 80 ? 6.507 -16.676 -0.337 1.00 88.62 80 ALA A N 1
ATOM 640 C CA . ALA A 1 80 ? 7.555 -15.968 0.399 1.00 88.62 80 ALA A CA 1
ATOM 641 C C . ALA A 1 80 ? 7.248 -15.876 1.912 1.00 88.62 80 ALA A C 1
ATOM 643 O O . ALA A 1 80 ? 6.102 -15.611 2.290 1.00 88.62 80 ALA A O 1
ATOM 644 N N . PRO A 1 81 ? 8.249 -15.976 2.806 1.00 86.12 81 PRO A N 1
ATOM 645 C CA . PRO A 1 81 ? 8.027 -15.939 4.255 1.00 86.12 81 PRO A CA 1
ATOM 646 C C . PRO A 1 81 ? 7.461 -14.598 4.753 1.00 86.12 81 PRO A C 1
ATOM 648 O O . PRO A 1 81 ? 6.794 -14.544 5.784 1.00 86.12 81 PRO A O 1
ATOM 651 N N . ARG A 1 82 ? 7.683 -13.496 4.019 1.00 82.44 82 ARG A N 1
ATOM 652 C CA . ARG A 1 82 ? 7.090 -12.180 4.310 1.00 82.44 82 ARG A CA 1
ATOM 653 C C . ARG A 1 82 ? 6.390 -11.607 3.080 1.00 82.44 82 ARG A C 1
ATOM 655 O O . ARG A 1 82 ? 7.004 -10.927 2.266 1.00 82.44 82 ARG A O 1
ATOM 662 N N . LYS A 1 83 ? 5.072 -11.805 2.995 1.00 78.44 83 LYS A N 1
ATOM 663 C CA . LYS A 1 83 ? 4.240 -11.442 1.828 1.00 78.44 83 LYS A CA 1
ATOM 664 C C . LYS A 1 83 ? 4.265 -9.957 1.452 1.00 78.44 83 LYS A C 1
ATOM 666 O O . LYS A 1 83 ? 4.107 -9.608 0.290 1.00 78.44 83 LYS A O 1
ATOM 671 N N . ARG A 1 84 ? 4.458 -9.074 2.434 1.00 74.94 84 ARG A N 1
ATOM 672 C CA . ARG A 1 84 ? 4.463 -7.611 2.245 1.00 74.94 84 ARG A CA 1
ATOM 673 C C . ARG A 1 84 ? 5.858 -6.994 2.184 1.00 74.94 84 ARG A C 1
ATOM 675 O O . ARG A 1 84 ? 5.967 -5.778 2.118 1.00 74.94 84 ARG A O 1
ATOM 682 N N . SER A 1 85 ? 6.917 -7.802 2.247 1.00 77.75 85 SER A N 1
ATOM 683 C CA . SER A 1 85 ? 8.271 -7.272 2.103 1.00 77.75 85 SER A CA 1
ATOM 684 C C . SER A 1 85 ? 8.528 -6.925 0.640 1.00 77.75 85 SER A C 1
ATOM 686 O O . SER A 1 85 ? 8.353 -7.775 -0.231 1.00 77.75 85 SER A O 1
ATOM 688 N N . LEU A 1 86 ? 8.940 -5.684 0.382 1.00 74.25 86 LEU A N 1
ATOM 689 C CA . LEU A 1 86 ? 9.312 -5.222 -0.956 1.00 74.25 86 LEU A CA 1
ATOM 690 C C . LEU A 1 86 ? 10.823 -5.045 -1.140 1.00 74.25 86 LEU A C 1
ATOM 692 O O . LEU A 1 86 ? 11.248 -4.591 -2.190 1.00 74.25 86 LEU A O 1
ATOM 696 N N . ILE A 1 87 ? 11.632 -5.425 -0.146 1.00 76.88 87 ILE A N 1
ATOM 697 C CA . ILE A 1 87 ? 13.093 -5.225 -0.152 1.00 76.88 87 ILE A CA 1
ATOM 698 C C . ILE A 1 87 ? 13.743 -5.873 -1.383 1.00 76.88 87 ILE A C 1
ATOM 700 O O . ILE A 1 87 ? 14.690 -5.337 -1.935 1.00 76.88 87 ILE A O 1
ATOM 704 N N . ALA A 1 88 ? 13.205 -7.002 -1.847 1.00 76.12 88 ALA A N 1
ATOM 705 C CA . ALA A 1 88 ? 13.706 -7.699 -3.030 1.00 76.12 88 ALA A CA 1
ATOM 706 C C . ALA A 1 88 ? 13.447 -6.962 -4.363 1.00 76.12 88 ALA A C 1
ATOM 708 O O . ALA A 1 88 ? 13.994 -7.370 -5.381 1.00 76.12 88 ALA A O 1
ATOM 709 N N . TYR A 1 89 ? 12.609 -5.920 -4.365 1.00 73.44 89 TYR A N 1
ATOM 710 C CA . TYR A 1 89 ? 12.279 -5.102 -5.539 1.00 73.44 89 TYR A CA 1
ATOM 711 C C . TYR A 1 89 ? 12.852 -3.681 -5.448 1.00 73.44 89 TYR A C 1
ATOM 713 O O . TYR A 1 89 ? 12.577 -2.861 -6.323 1.00 73.44 89 TYR A O 1
ATOM 721 N N . ASP A 1 90 ? 13.586 -3.379 -4.376 1.00 68.62 90 ASP A N 1
ATOM 722 C CA . ASP A 1 90 ? 14.299 -2.116 -4.220 1.00 68.62 90 ASP A CA 1
ATOM 723 C C . ASP A 1 90 ? 15.556 -2.180 -5.103 1.00 68.62 90 ASP A C 1
ATOM 725 O O . ASP A 1 90 ? 16.343 -3.125 -4.994 1.00 68.62 90 ASP A O 1
ATOM 729 N N . HIS A 1 91 ? 15.689 -1.234 -6.035 1.00 58.47 91 HIS A N 1
ATOM 730 C CA . HIS A 1 91 ? 16.765 -1.166 -7.030 1.00 58.47 91 HIS A CA 1
ATOM 731 C C . HIS A 1 91 ? 17.606 0.091 -6.837 1.00 58.47 91 HIS A C 1
ATOM 733 O O . HIS A 1 91 ? 17.003 1.172 -6.646 1.00 58.47 91 HIS A O 1
#

Foldseek 3Di:
DCCCPVVVDDDDDAADPPGDHDRDDCPVVVVVVVVVVVCLCPVLVLVPLVAPDPVSSVVSSVVVVVVQVVQLVVCVVVVPPDSNDCVVVDD

Secondary structure (DSSP, 8-state):
-HHHHTS------PPPTTSPP-S--THHHHHHHHHHHHHHHHTTTGGG---SSHHHHHHHHHHHHHHHHHHHHHHHHTT-SSTT--GGG--

pLDDT: mean 74.27, std 8.07, range [57.53, 92.12]

Sequence (91 aa):
QFITENLGATLIRPDRKDEKHRFGNFGGIRQWIESVFDTLKGQLTLEQHGGRTLAGVYARVAARLFALAAGIWHNWHIDAPRKRSLIAYDH

Radius of gyration: 18.06 Å; chains: 1; bounding box: 46×37×43 Å